Protein AF-A0A915A440-F1 (afdb_monomer_lite)

Organism: Parascaris univalens (NCBI:txid6257)

Radius of gyration: 16.07 Å; chains: 1; bounding box: 50×33×37 Å

pLDDT: mean 71.05, std 18.94, range [26.22, 89.56]

InterPro domains:
  IPR001078 2-oxoacid dehydrogenase acyltransferase, catalytic domain [PF00198] (1-79)
  IPR023213 Chloramphenicol acetyltransferase-like 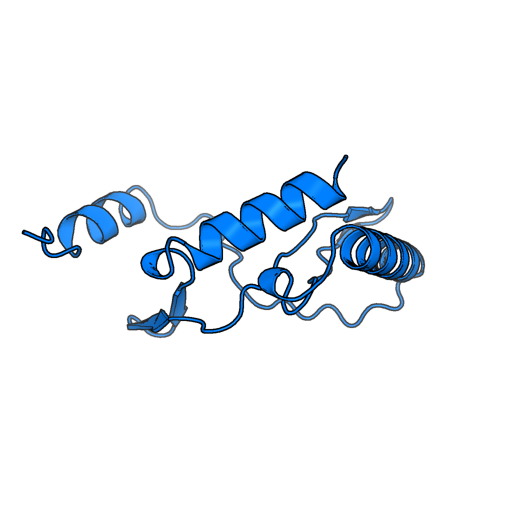domain superfamily [G3DSA:3.30.559.10] (1-81)
  IPR045257 Dihydrolipoamide acetyltransferase/Pyruvate dehydrogenase protein X component [PTHR23151] (1-79)

Foldseek 3Di:
DVLVVLLVVQVVCVVPQVVQWDDDPNDTDGDPADKDWDWADEPVDIATDIDTRSPPDDSVVSVVVVVVVNVCVNVVNDPRPCPDPPPPPDDPPPDVVVVVVPDDPDD

Structure (mmCIF, N/CA/C/O backbone):
data_AF-A0A915A440-F1
#
_entry.id   AF-A0A915A440-F1
#
loop_
_atom_site.group_PDB
_atom_site.id
_atom_site.type_symbol
_atom_site.label_atom_id
_atom_site.label_alt_id
_atom_site.label_comp_id
_atom_site.label_asym_id
_atom_site.label_entity_id
_atom_site.label_seq_id
_atom_site.pdbx_PDB_ins_code
_atom_site.Cartn_x
_atom_site.Cartn_y
_atom_site.Cartn_z
_atom_site.occupancy
_atom_site.B_iso_or_equiv
_atom_site.auth_seq_id
_atom_site.auth_comp_id
_atom_site.auth_asym_id
_atom_site.auth_atom_id
_atom_site.pdbx_PDB_model_num
ATOM 1 N N . VAL A 1 1 ? 0.353 -0.103 -14.804 1.00 64.25 1 VAL A N 1
ATOM 2 C CA . VAL A 1 1 ? -0.666 -1.057 -14.295 1.00 64.25 1 VAL A CA 1
ATOM 3 C C . VAL A 1 1 ? -0.571 -1.223 -12.781 1.00 64.25 1 VAL A C 1
ATOM 5 O O . VAL A 1 1 ? -1.574 -0.994 -12.127 1.00 64.25 1 VAL A O 1
ATOM 8 N N . ASN A 1 2 ? 0.608 -1.511 -12.207 1.00 79.88 2 ASN A N 1
ATOM 9 C CA . ASN A 1 2 ? 0.784 -1.641 -10.746 1.00 79.88 2 ASN A CA 1
ATOM 10 C C . ASN A 1 2 ? 0.264 -0.425 -9.939 1.00 79.88 2 ASN A C 1
ATOM 12 O O . ASN A 1 2 ? -0.353 -0.574 -8.892 1.00 79.88 2 ASN A O 1
ATOM 16 N N . ASP A 1 3 ? 0.445 0.785 -10.471 1.00 83.38 3 ASP A N 1
ATOM 17 C CA . ASP A 1 3 ? 0.086 2.036 -9.785 1.00 83.38 3 ASP A CA 1
ATOM 18 C C . ASP A 1 3 ? -1.432 2.233 -9.622 1.00 83.38 3 ASP A C 1
ATOM 20 O O . ASP A 1 3 ? -1.875 2.874 -8.669 1.00 83.38 3 ASP A O 1
ATOM 24 N N . LEU A 1 4 ? -2.228 1.659 -10.533 1.00 86.19 4 LEU A N 1
ATOM 25 C CA . LEU A 1 4 ? -3.691 1.691 -10.460 1.00 86.19 4 LEU A CA 1
ATOM 26 C C . LEU A 1 4 ? -4.191 0.778 -9.342 1.00 86.19 4 LEU A C 1
ATOM 28 O O . LEU A 1 4 ? -4.980 1.220 -8.519 1.00 86.19 4 LEU A O 1
ATOM 32 N N . VAL A 1 5 ? -3.634 -0.434 -9.237 1.00 87.56 5 VAL A N 1
ATOM 33 C CA . VAL A 1 5 ? -3.967 -1.385 -8.163 1.00 87.56 5 VAL A CA 1
ATOM 34 C C . VAL A 1 5 ? -3.710 -0.757 -6.794 1.00 87.56 5 VAL A C 1
ATOM 36 O O . VAL A 1 5 ? -4.567 -0.799 -5.919 1.00 87.56 5 VAL A O 1
ATOM 39 N N . ILE A 1 6 ? -2.564 -0.092 -6.625 1.00 87.50 6 ILE A N 1
ATOM 40 C CA . ILE A 1 6 ? -2.234 0.607 -5.376 1.00 87.50 6 ILE A CA 1
ATOM 41 C C . ILE A 1 6 ? -3.253 1.717 -5.090 1.00 87.50 6 ILE A C 1
ATOM 43 O O . ILE A 1 6 ? -3.702 1.861 -3.954 1.00 87.50 6 ILE A O 1
ATOM 47 N N . LYS A 1 7 ? -3.647 2.499 -6.103 1.00 88.00 7 LYS A N 1
ATOM 48 C CA . LYS A 1 7 ? -4.625 3.576 -5.915 1.00 88.00 7 LYS A CA 1
ATOM 49 C C . LYS A 1 7 ? -6.014 3.043 -5.567 1.00 88.00 7 LYS A C 1
ATOM 51 O O . LYS A 1 7 ? -6.666 3.606 -4.687 1.00 88.00 7 LYS A O 1
ATOM 56 N N . ASP A 1 8 ? -6.453 1.978 -6.221 1.00 89.56 8 ASP A N 1
ATOM 57 C CA . ASP A 1 8 ? -7.763 1.377 -5.990 1.00 89.56 8 ASP A CA 1
ATOM 58 C C . ASP A 1 8 ? -7.827 0.715 -4.614 1.00 89.56 8 ASP A C 1
ATOM 60 O O . ASP A 1 8 ? -8.772 0.964 -3.867 1.00 89.56 8 ASP A O 1
ATOM 64 N N . CYS A 1 9 ? -6.773 0.001 -4.203 1.00 87.88 9 CYS A N 1
ATOM 65 C CA . CYS A 1 9 ? -6.635 -0.482 -2.830 1.00 87.88 9 CYS A CA 1
ATOM 66 C C . CYS A 1 9 ? -6.677 0.674 -1.820 1.00 87.88 9 CYS A C 1
ATOM 68 O O . CYS A 1 9 ? -7.350 0.570 -0.796 1.00 87.88 9 CYS A O 1
ATOM 70 N N . ALA A 1 10 ? -6.015 1.800 -2.112 1.00 87.56 10 ALA A N 1
ATOM 71 C CA . ALA A 1 10 ? -6.032 2.955 -1.219 1.00 87.56 10 ALA A CA 1
ATOM 72 C C . ALA A 1 10 ? -7.436 3.562 -1.078 1.00 87.56 10 ALA A C 1
ATOM 74 O O . ALA A 1 10 ? -7.838 3.968 0.012 1.00 87.56 10 ALA A O 1
ATOM 75 N N . ARG A 1 11 ? -8.197 3.611 -2.178 1.00 88.69 11 ARG A N 1
ATOM 76 C CA . ARG A 1 11 ? -9.592 4.069 -2.176 1.00 88.69 11 ARG A CA 1
ATOM 77 C C . ARG A 1 11 ? -10.508 3.099 -1.438 1.00 88.69 11 ARG A C 1
ATOM 79 O O . ARG A 1 11 ? -11.352 3.560 -0.678 1.00 88.69 11 ARG A O 1
ATOM 86 N N . ALA A 1 12 ? -10.320 1.794 -1.618 1.00 88.06 12 ALA A N 1
ATOM 87 C CA . ALA A 1 12 ? -11.090 0.768 -0.921 1.00 88.06 12 ALA A CA 1
ATOM 88 C C . ALA A 1 12 ? -10.884 0.845 0.600 1.00 88.06 12 ALA A C 1
ATOM 90 O O . ALA A 1 12 ? -11.855 0.875 1.351 1.00 88.06 12 ALA A O 1
ATOM 91 N N . LEU A 1 13 ? -9.634 0.989 1.050 1.00 85.62 13 LEU A N 1
ATOM 92 C CA . LEU A 1 13 ? -9.304 1.151 2.472 1.00 85.62 13 LEU A CA 1
ATOM 93 C C . LEU A 1 13 ? -9.846 2.456 3.066 1.00 85.62 13 LEU A C 1
ATOM 95 O O . LEU A 1 13 ? -10.157 2.513 4.250 1.00 85.62 13 LEU A O 1
ATOM 99 N N . ARG A 1 14 ? -9.987 3.506 2.251 1.00 85.62 14 ARG A N 1
ATOM 100 C CA . ARG A 1 14 ? -10.624 4.757 2.679 1.00 85.62 14 ARG A CA 1
ATOM 101 C C . ARG A 1 14 ? -12.150 4.648 2.749 1.00 85.62 14 ARG A C 1
ATOM 103 O O . ARG A 1 14 ? -12.755 5.322 3.574 1.00 85.62 14 ARG A O 1
ATOM 110 N N . ALA A 1 15 ? -12.760 3.834 1.890 1.00 86.19 15 ALA A N 1
ATOM 111 C CA . ALA A 1 15 ? -14.199 3.585 1.906 1.00 86.19 15 ALA A CA 1
ATOM 112 C C . ALA A 1 15 ? -14.620 2.698 3.089 1.00 86.19 15 ALA A C 1
ATOM 114 O O . ALA A 1 15 ? -15.703 2.895 3.630 1.00 86.19 15 ALA A O 1
ATOM 115 N N . VAL A 1 16 ? -13.761 1.760 3.505 1.00 85.56 16 VAL A N 1
ATOM 116 C CA . VAL A 1 16 ? -14.019 0.846 4.629 1.00 85.56 16 VAL A CA 1
ATOM 117 C C . VAL A 1 16 ? -12.941 1.023 5.711 1.00 85.56 16 VAL A C 1
ATOM 119 O O . VAL A 1 16 ? -11.979 0.250 5.763 1.00 85.56 16 VAL A O 1
ATOM 122 N N . PRO A 1 17 ? -13.071 2.037 6.590 1.00 79.62 17 PRO A N 1
ATOM 123 C CA . PRO A 1 17 ? -12.050 2.355 7.591 1.00 79.62 17 PRO A CA 1
ATOM 124 C C . PRO A 1 17 ? -11.883 1.266 8.660 1.00 79.62 17 PRO A C 1
ATOM 126 O O . PRO A 1 17 ? -10.814 1.166 9.255 1.00 79.62 17 PRO A O 1
ATOM 129 N N . GLU A 1 18 ? -12.889 0.413 8.864 1.00 78.50 18 GLU A N 1
ATOM 130 C CA . GLU A 1 18 ? -12.849 -0.726 9.797 1.00 78.50 18 GLU A CA 1
ATOM 131 C C . GLU A 1 18 ? -11.753 -1.744 9.455 1.00 78.50 18 GLU A C 1
ATOM 133 O O . GLU A 1 18 ? -11.241 -2.436 10.331 1.00 78.50 18 GLU A O 1
ATOM 138 N N . VAL A 1 19 ? -11.355 -1.816 8.181 1.00 80.75 19 VAL A N 1
ATOM 139 C CA . VAL A 1 19 ? -10.277 -2.699 7.717 1.00 80.75 19 VAL A CA 1
ATOM 140 C C . VAL A 1 19 ? -8.903 -2.061 7.944 1.00 80.75 19 VAL A C 1
ATOM 142 O O . VAL A 1 19 ? -7.902 -2.766 8.073 1.00 80.75 19 VAL A O 1
ATOM 145 N N . ASN A 1 20 ? -8.829 -0.729 8.034 1.00 83.31 20 ASN A N 1
ATOM 146 C CA . ASN A 1 20 ? -7.582 -0.003 8.254 1.00 83.31 20 ASN A CA 1
ATOM 147 C C . ASN A 1 20 ? -7.269 0.132 9.753 1.00 83.31 20 ASN A C 1
ATOM 149 O O . ASN A 1 20 ? -7.253 1.229 10.318 1.00 83.31 20 ASN A O 1
ATOM 153 N N . VAL A 1 21 ? -7.023 -1.006 10.400 1.00 81.50 21 VAL A N 1
ATOM 154 C CA . VAL A 1 21 ? -6.764 -1.104 11.840 1.00 81.50 21 VAL A CA 1
ATOM 155 C C . VAL A 1 21 ? -5.376 -1.661 12.134 1.00 81.50 21 VAL A C 1
ATOM 157 O O . VAL A 1 21 ? -4.877 -2.568 11.468 1.00 81.50 21 VAL A O 1
ATOM 160 N N . LYS A 1 22 ? -4.749 -1.130 13.180 1.00 81.62 22 LYS A N 1
ATOM 161 C CA . LYS A 1 22 ? -3.560 -1.690 13.816 1.00 81.62 22 LYS A CA 1
ATOM 162 C C . LYS A 1 22 ? -3.998 -2.461 15.057 1.00 81.62 22 LYS A C 1
ATOM 164 O O . LYS A 1 22 ? -4.725 -1.928 15.888 1.00 81.62 22 LYS A O 1
ATOM 169 N N . TRP A 1 23 ? -3.529 -3.695 15.192 1.00 76.69 23 TRP A N 1
ATOM 170 C CA . TRP A 1 23 ? -3.695 -4.473 16.416 1.00 76.69 23 TRP A CA 1
ATOM 171 C C . TRP A 1 23 ? -2.458 -4.307 17.294 1.00 76.69 23 TRP A C 1
ATOM 173 O O . TRP A 1 23 ? -1.350 -4.635 16.867 1.00 76.69 23 TRP A O 1
ATOM 183 N N . GLU A 1 24 ? -2.639 -3.793 18.504 1.00 83.25 24 GLU A N 1
ATOM 184 C CA . GLU A 1 24 ? -1.564 -3.622 19.483 1.00 83.25 24 GLU A CA 1
ATOM 185 C C . GLU A 1 24 ? -2.125 -3.874 20.884 1.00 83.25 24 GLU A C 1
ATOM 187 O O . GLU A 1 24 ? -3.191 -3.367 21.229 1.00 83.25 24 GLU A O 1
ATOM 192 N N . ASP A 1 25 ? -1.448 -4.726 21.656 1.00 79.81 25 ASP A N 1
ATOM 193 C CA . ASP A 1 25 ? -1.773 -5.038 23.057 1.00 79.81 25 ASP A CA 1
ATOM 194 C C . ASP A 1 25 ? -3.249 -5.380 23.330 1.00 79.81 25 ASP A C 1
ATOM 196 O O . ASP A 1 25 ? -3.845 -4.969 24.325 1.00 79.81 25 ASP A O 1
ATOM 200 N N . GLY A 1 26 ? -3.865 -6.144 22.422 1.00 81.00 26 GLY A N 1
ATOM 201 C CA . GLY A 1 26 ? -5.255 -6.581 22.567 1.00 81.00 26 GLY A CA 1
ATOM 202 C C . GLY A 1 26 ? -6.296 -5.516 22.214 1.00 81.00 26 GLY A C 1
ATOM 203 O O . GLY A 1 26 ? -7.480 -5.723 22.470 1.00 81.00 26 GLY A O 1
ATOM 204 N N . ARG A 1 27 ? -5.877 -4.379 21.645 1.00 77.00 27 ARG A N 1
ATOM 205 C CA . ARG A 1 27 ? -6.754 -3.290 21.205 1.00 77.00 27 ARG A CA 1
ATOM 206 C C . ARG A 1 27 ? -6.625 -3.048 19.703 1.00 77.00 27 ARG A C 1
ATOM 208 O O . ARG A 1 27 ? -5.548 -3.171 19.116 1.00 77.00 27 ARG A O 1
ATOM 215 N N . LEU A 1 28 ? -7.749 -2.667 19.100 1.00 79.88 28 LEU A N 1
ATOM 216 C CA . LEU A 1 28 ? -7.835 -2.196 17.721 1.00 79.88 28 LEU A CA 1
ATOM 217 C C . LEU A 1 28 ? -7.653 -0.678 17.691 1.00 79.88 28 LEU A C 1
ATOM 219 O O . LEU A 1 28 ? -8.412 0.059 18.315 1.00 79.88 28 LEU A O 1
ATOM 223 N N . PHE A 1 29 ? -6.669 -0.214 16.931 1.00 81.25 29 PHE A N 1
ATOM 224 C 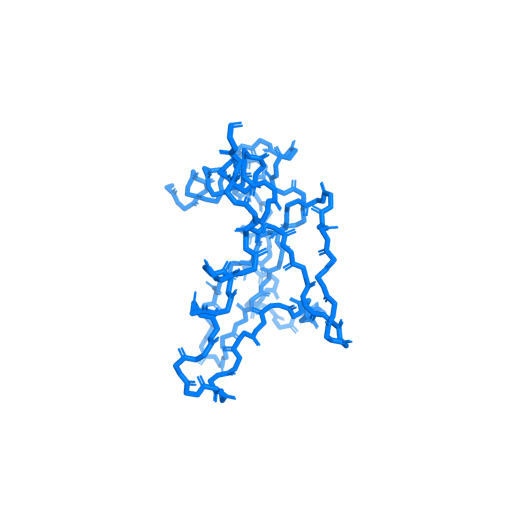CA . PHE A 1 29 ? -6.424 1.198 16.667 1.00 81.25 29 PHE A CA 1
ATOM 225 C C . PHE A 1 29 ? -6.761 1.505 15.213 1.00 81.25 29 PHE A C 1
ATOM 227 O O . PHE A 1 29 ? -6.094 1.018 14.302 1.00 81.25 29 PHE A O 1
ATOM 234 N N . LEU A 1 30 ? -7.778 2.332 14.985 1.00 80.19 30 LEU A N 1
ATOM 235 C CA . LEU A 1 30 ? -8.117 2.820 13.649 1.00 80.19 30 LEU A CA 1
ATOM 236 C C . LEU A 1 30 ? -7.031 3.780 13.153 1.00 80.19 30 LEU A C 1
ATOM 238 O O . LEU A 1 30 ? -6.644 4.719 13.852 1.00 80.19 30 LEU A O 1
ATOM 242 N N . LEU A 1 31 ? -6.534 3.548 11.939 1.00 80.81 31 LEU A N 1
ATOM 243 C CA . LEU A 1 31 ? -5.523 4.393 11.315 1.00 80.81 31 LEU A CA 1
ATOM 244 C C . LEU A 1 31 ? -6.202 5.434 10.406 1.00 80.81 31 LEU A C 1
ATOM 246 O O . LEU A 1 31 ? -6.899 5.061 9.462 1.00 80.81 31 LEU A O 1
ATOM 250 N N . PRO A 1 32 ? -5.971 6.744 10.619 1.00 80.94 32 PRO A N 1
ATOM 251 C CA . PRO A 1 32 ? -6.569 7.789 9.783 1.00 80.94 32 PRO A CA 1
ATOM 252 C C . PRO A 1 32 ? -5.906 7.900 8.402 1.00 80.94 32 PRO A C 1
ATOM 254 O O . PRO A 1 32 ? -6.465 8.497 7.486 1.00 80.94 32 PRO A O 1
ATOM 257 N N . THR A 1 33 ? -4.697 7.356 8.244 1.00 83.81 33 THR A N 1
ATOM 258 C CA . THR A 1 33 ? -3.938 7.388 6.990 1.00 83.81 33 THR A CA 1
ATOM 259 C C . THR A 1 33 ? -3.875 6.007 6.363 1.00 83.81 33 THR A C 1
ATOM 261 O O . THR A 1 33 ? -3.653 5.014 7.059 1.00 83.81 33 THR A O 1
ATOM 264 N N . VAL A 1 34 ? -4.004 5.956 5.038 1.00 86.44 34 VAL A N 1
ATOM 265 C CA . VAL A 1 34 ? -3.869 4.720 4.267 1.00 86.44 34 VAL A CA 1
ATOM 266 C C . VAL A 1 34 ? -2.454 4.631 3.712 1.00 86.44 34 VAL A C 1
ATOM 268 O O . VAL A 1 34 ? -2.073 5.366 2.797 1.00 86.44 34 VAL A O 1
ATOM 271 N N . ASP A 1 35 ? -1.679 3.715 4.277 1.00 86.75 35 ASP A N 1
ATOM 272 C CA . ASP A 1 35 ? -0.312 3.429 3.859 1.00 86.75 35 ASP A CA 1
ATOM 273 C C . ASP A 1 35 ? -0.277 2.050 3.192 1.00 86.75 35 ASP A C 1
ATOM 275 O O . ASP A 1 35 ? -0.804 1.081 3.735 1.00 86.75 35 ASP A O 1
ATOM 279 N N . ILE A 1 36 ? 0.331 1.956 2.006 1.00 86.06 36 ILE A N 1
ATOM 280 C CA . ILE A 1 36 ? 0.389 0.704 1.240 1.00 86.06 36 ILE A CA 1
ATOM 281 C C . ILE A 1 36 ? 1.834 0.254 1.105 1.00 86.06 36 ILE A C 1
ATOM 283 O O . ILE A 1 36 ? 2.689 0.984 0.600 1.00 86.06 36 ILE A O 1
ATOM 287 N N . SER A 1 37 ? 2.092 -0.978 1.526 1.00 82.31 37 SER A N 1
ATOM 288 C CA . SER A 1 37 ? 3.383 -1.638 1.359 1.00 82.31 37 SER A CA 1
ATOM 289 C C . SER A 1 37 ? 3.422 -2.373 0.026 1.00 82.31 37 SER A C 1
ATOM 291 O O . SER A 1 37 ? 2.526 -3.155 -0.283 1.00 82.31 37 SER A O 1
ATOM 293 N N . VAL A 1 38 ? 4.480 -2.158 -0.750 1.00 83.88 38 VAL A N 1
ATOM 294 C CA . VAL A 1 38 ? 4.689 -2.853 -2.024 1.00 83.88 38 VAL A CA 1
ATOM 295 C C . VAL A 1 38 ? 5.855 -3.808 -1.855 1.00 83.88 38 VAL A C 1
ATOM 297 O O . VAL A 1 38 ? 6.950 -3.387 -1.502 1.00 83.88 38 VAL A O 1
ATOM 300 N N . ALA A 1 39 ? 5.635 -5.095 -2.100 1.00 82.50 39 ALA A N 1
ATOM 301 C CA . ALA A 1 39 ? 6.698 -6.087 -2.056 1.00 82.50 39 ALA A CA 1
ATOM 302 C C . ALA A 1 39 ? 7.552 -6.003 -3.330 1.00 82.50 39 ALA A C 1
ATOM 304 O O . ALA A 1 39 ? 7.042 -6.138 -4.441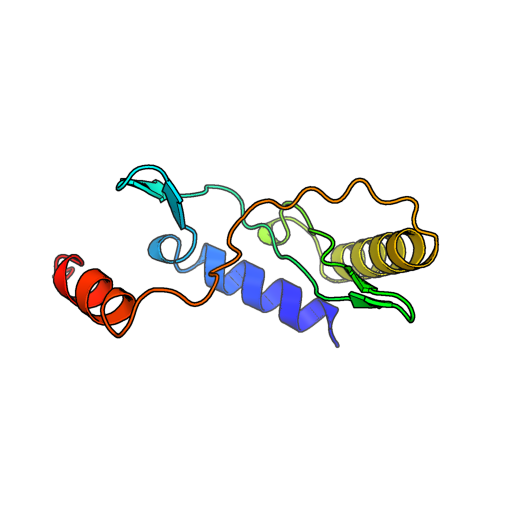 1.00 82.50 39 ALA A O 1
ATOM 305 N N . VAL A 1 40 ? 8.855 -5.779 -3.168 1.00 80.88 40 VAL A N 1
ATOM 306 C CA . VAL A 1 40 ? 9.826 -5.723 -4.265 1.00 80.88 40 VAL A CA 1
ATOM 307 C C . VAL A 1 40 ? 10.858 -6.823 -4.054 1.00 80.88 40 VAL A C 1
ATOM 309 O O . VAL A 1 40 ? 11.588 -6.836 -3.060 1.00 80.88 40 VAL A O 1
ATOM 312 N N . ALA A 1 41 ? 10.911 -7.758 -4.999 1.00 77.06 41 ALA A N 1
ATOM 313 C CA . ALA A 1 41 ? 11.922 -8.802 -5.013 1.00 77.06 41 ALA A CA 1
ATOM 314 C C . ALA A 1 41 ? 13.254 -8.233 -5.527 1.00 77.06 41 ALA A C 1
ATOM 316 O O . ALA A 1 41 ? 13.343 -7.750 -6.659 1.00 77.06 41 ALA A O 1
ATOM 317 N N . THR A 1 42 ? 14.287 -8.299 -4.689 1.00 74.94 42 THR A N 1
ATOM 318 C CA . THR A 1 42 ? 15.684 -8.061 -5.070 1.00 74.94 42 THR A CA 1
ATOM 319 C C . THR A 1 42 ? 16.411 -9.407 -5.101 1.00 74.94 42 THR A C 1
ATOM 321 O O . THR A 1 42 ? 15.988 -10.350 -4.438 1.00 74.94 42 THR A O 1
ATOM 324 N N . ALA A 1 43 ? 17.529 -9.501 -5.827 1.00 72.69 43 ALA A N 1
ATOM 325 C CA . ALA A 1 43 ? 18.319 -10.732 -5.956 1.00 72.69 43 ALA A CA 1
ATOM 326 C C . ALA A 1 43 ? 18.766 -11.351 -4.613 1.00 72.69 43 ALA A C 1
ATOM 328 O O . ALA A 1 43 ? 19.014 -12.548 -4.545 1.00 72.69 43 ALA A O 1
ATOM 329 N N . ILE A 1 44 ? 18.868 -10.543 -3.553 1.00 70.00 44 ILE A N 1
ATOM 330 C CA . ILE A 1 44 ? 19.414 -10.956 -2.250 1.00 70.00 44 ILE A CA 1
ATOM 331 C C . ILE A 1 44 ? 18.309 -11.136 -1.195 1.00 70.00 44 ILE A C 1
ATOM 333 O O . ILE A 1 44 ? 18.432 -11.965 -0.298 1.00 70.00 44 ILE A O 1
ATOM 337 N N . ARG A 1 45 ? 17.227 -10.346 -1.257 1.00 74.25 45 ARG A N 1
ATOM 338 C CA . ARG A 1 45 ? 16.176 -10.324 -0.227 1.00 74.25 45 ARG A CA 1
ATOM 339 C C . ARG A 1 45 ? 14.872 -9.731 -0.768 1.00 74.25 45 ARG A C 1
ATOM 341 O O . ARG A 1 45 ? 14.886 -8.900 -1.674 1.00 74.25 45 ARG A O 1
ATOM 348 N N . LEU A 1 46 ? 13.748 -10.104 -0.156 1.00 79.88 46 LEU A N 1
ATOM 349 C CA . LEU A 1 46 ? 12.473 -9.406 -0.311 1.00 79.88 46 LEU A CA 1
ATOM 350 C C . LEU A 1 46 ? 12.459 -8.134 0.547 1.00 79.88 46 LEU A C 1
ATOM 352 O O . LEU A 1 46 ? 12.619 -8.202 1.768 1.00 79.88 46 LEU A O 1
ATOM 356 N N . ILE A 1 47 ? 12.251 -6.981 -0.085 1.00 79.94 47 ILE A N 1
ATOM 357 C CA . ILE A 1 47 ? 12.148 -5.689 0.599 1.00 79.94 47 ILE A CA 1
ATOM 358 C C . ILE A 1 47 ? 10.738 -5.150 0.382 1.00 79.94 47 ILE A C 1
ATOM 360 O O . ILE A 1 47 ? 10.191 -5.230 -0.715 1.00 79.94 47 ILE A O 1
ATOM 364 N N . THR A 1 48 ? 10.146 -4.590 1.432 1.00 79.12 48 THR A N 1
ATOM 365 C CA . THR A 1 48 ? 8.789 -4.033 1.402 1.00 79.12 48 THR A CA 1
ATOM 366 C C . THR A 1 48 ? 8.830 -2.530 1.682 1.00 79.12 48 THR A C 1
ATOM 368 O O . THR A 1 48 ? 8.663 -2.121 2.835 1.00 79.12 48 THR A O 1
ATOM 371 N N . PRO A 1 49 ? 9.108 -1.679 0.677 1.00 81.94 49 PRO A N 1
ATOM 372 C CA . PRO A 1 49 ? 8.927 -0.242 0.823 1.00 81.94 49 PRO A CA 1
ATOM 373 C C . PRO A 1 49 ? 7.462 0.128 1.087 1.00 81.94 49 PRO A C 1
ATOM 375 O O . PRO A 1 49 ? 6.538 -0.494 0.560 1.00 81.94 49 PRO A O 1
ATOM 378 N N . ILE A 1 50 ? 7.268 1.189 1.869 1.00 84.06 50 ILE A N 1
ATOM 379 C CA . ILE A 1 50 ? 5.951 1.731 2.211 1.00 84.06 50 ILE A CA 1
ATOM 380 C C . ILE A 1 50 ? 5.713 3.006 1.404 1.00 84.06 50 ILE A C 1
ATOM 382 O O . ILE A 1 50 ? 6.525 3.934 1.430 1.00 84.06 50 ILE A O 1
ATOM 386 N N . VAL A 1 51 ? 4.578 3.065 0.712 1.00 86.12 51 VAL A N 1
ATOM 387 C CA . VAL A 1 51 ? 4.046 4.288 0.114 1.00 86.12 51 VAL A CA 1
ATOM 388 C C . VAL A 1 51 ? 3.133 4.948 1.138 1.00 86.12 51 VAL A C 1
ATOM 390 O O . VAL A 1 51 ? 2.018 4.491 1.387 1.00 86.12 51 VAL A O 1
ATOM 393 N N . PHE A 1 52 ? 3.623 6.030 1.735 1.00 84.75 52 PHE A N 1
ATOM 394 C CA . PHE A 1 52 ? 2.862 6.792 2.719 1.00 84.75 52 PHE A CA 1
ATOM 395 C C . PHE A 1 52 ? 1.742 7.607 2.068 1.00 84.75 52 PHE A C 1
ATOM 397 O O . PHE A 1 52 ? 1.983 8.268 1.050 1.00 84.75 52 PHE A O 1
ATOM 404 N N . LYS A 1 53 ? 0.563 7.615 2.704 1.00 85.62 53 LYS A N 1
ATOM 405 C CA . LYS A 1 53 ? -0.623 8.395 2.307 1.00 85.62 53 LYS A CA 1
ATOM 406 C C . LYS A 1 53 ? -1.025 8.156 0.847 1.00 85.62 53 LYS A C 1
ATOM 408 O O . LYS A 1 53 ? -1.156 9.093 0.055 1.00 85.62 53 LYS A O 1
ATOM 413 N N . ALA A 1 54 ? -1.186 6.888 0.470 1.00 85.88 54 ALA A N 1
ATOM 414 C CA . ALA A 1 54 ? -1.542 6.490 -0.895 1.00 85.88 54 ALA A CA 1
ATOM 415 C C . ALA A 1 54 ? -2.934 7.005 -1.322 1.00 85.88 54 ALA A C 1
ATOM 417 O O . ALA A 1 54 ? -3.209 7.188 -2.511 1.00 85.88 54 ALA A O 1
ATOM 418 N N . ASP A 1 55 ? -3.805 7.310 -0.360 1.00 83.94 55 ASP A N 1
ATOM 419 C CA . ASP A 1 55 ? -5.122 7.898 -0.591 1.00 83.94 55 ASP A CA 1
ATOM 420 C C . ASP A 1 55 ? -5.039 9.325 -1.162 1.00 83.94 55 ASP 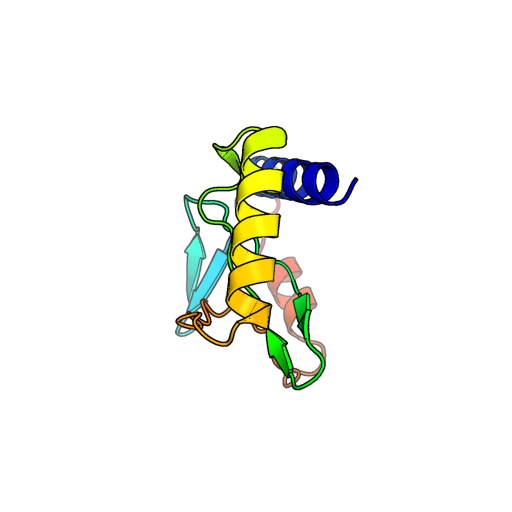A C 1
ATOM 422 O O . ASP A 1 55 ? -5.811 9.677 -2.055 1.00 83.94 55 ASP A O 1
ATOM 426 N N . SER A 1 56 ? -4.063 10.114 -0.710 1.00 86.62 56 SER A N 1
ATOM 427 C CA . SER A 1 56 ? -3.907 11.528 -1.072 1.00 86.62 56 SER A CA 1
ATOM 428 C C . SER A 1 56 ? -3.093 11.745 -2.355 1.00 86.62 56 SER A C 1
ATOM 430 O O . SER A 1 56 ? -3.141 12.818 -2.947 1.00 86.62 56 SER A O 1
ATOM 432 N N . LEU A 1 57 ? -2.341 10.739 -2.806 1.00 86.06 57 LEU A N 1
ATOM 433 C CA . LEU A 1 57 ? -1.454 10.848 -3.969 1.00 86.06 57 LEU A CA 1
ATOM 434 C C . LEU A 1 57 ? -2.179 10.529 -5.281 1.00 86.06 57 LEU A C 1
ATOM 436 O O . LEU A 1 57 ? -3.024 9.634 -5.341 1.00 86.06 57 LEU A O 1
ATOM 440 N N . GLY A 1 58 ? -1.817 11.226 -6.359 1.00 87.62 58 GLY A N 1
ATOM 441 C CA . GLY A 1 58 ? -2.266 10.881 -7.711 1.00 87.62 58 GLY A CA 1
ATOM 442 C C . GLY A 1 58 ? -1.575 9.618 -8.241 1.00 87.62 58 GLY A C 1
ATOM 443 O O . GLY A 1 58 ? -0.459 9.300 -7.833 1.00 87.62 58 GLY A O 1
ATOM 444 N N . VAL A 1 59 ? -2.196 8.916 -9.196 1.00 86.50 59 VAL A N 1
ATOM 445 C CA . VAL A 1 59 ? -1.654 7.664 -9.776 1.00 86.50 59 VAL A CA 1
ATOM 446 C C . VAL A 1 59 ? -0.232 7.854 -10.325 1.00 86.50 59 VAL A C 1
ATOM 448 O O . VAL A 1 59 ? 0.651 7.042 -10.056 1.00 86.50 59 VAL A O 1
ATOM 451 N N . GLY A 1 60 ? 0.028 8.965 -11.025 1.00 87.00 60 GLY A N 1
ATOM 452 C CA . GLY A 1 60 ? 1.363 9.274 -11.553 1.00 87.00 60 GLY A CA 1
ATOM 453 C C . GLY A 1 60 ? 2.420 9.488 -10.462 1.00 87.00 60 GLY A C 1
ATOM 454 O O . GLY A 1 60 ? 3.557 9.038 -10.597 1.00 87.00 60 GLY A O 1
ATOM 455 N N . GLN A 1 61 ? 2.038 10.108 -9.341 1.00 87.81 61 GLN A N 1
ATOM 456 C CA . GLN A 1 61 ? 2.930 10.327 -8.197 1.00 87.81 61 GLN A CA 1
ATOM 457 C C . GLN A 1 61 ? 3.223 9.024 -7.447 1.00 87.81 61 GLN A C 1
ATOM 459 O O . GLN A 1 61 ? 4.350 8.817 -6.996 1.00 87.81 61 GLN A O 1
ATOM 464 N N . ILE A 1 62 ? 2.227 8.138 -7.331 1.00 88.19 62 ILE A N 1
ATOM 465 C CA . ILE A 1 62 ? 2.402 6.797 -6.762 1.00 88.19 62 ILE A CA 1
ATOM 466 C C . ILE A 1 62 ? 3.425 6.027 -7.595 1.00 88.19 62 ILE A C 1
ATOM 468 O O . ILE A 1 62 ? 4.399 5.529 -7.037 1.00 88.19 62 ILE A O 1
ATOM 472 N N . GLY A 1 63 ? 3.278 6.013 -8.922 1.00 85.75 63 GLY A N 1
ATOM 473 C CA . GLY A 1 63 ? 4.224 5.320 -9.796 1.00 85.75 63 GLY A CA 1
ATOM 474 C C . GLY A 1 63 ? 5.644 5.877 -9.730 1.00 85.75 63 GLY A C 1
ATOM 475 O O . GLY A 1 63 ? 6.604 5.105 -9.678 1.00 85.75 63 GLY A O 1
ATOM 476 N N . ALA A 1 64 ? 5.801 7.201 -9.648 1.00 89.00 64 ALA A N 1
ATOM 477 C CA . ALA A 1 64 ? 7.109 7.822 -9.445 1.00 89.00 64 ALA A CA 1
ATOM 478 C C . ALA A 1 64 ? 7.748 7.390 -8.111 1.00 89.00 64 ALA A C 1
ATOM 480 O O . ALA A 1 64 ? 8.891 6.929 -8.099 1.00 89.00 64 ALA A O 1
ATOM 481 N N . LYS A 1 65 ? 6.992 7.444 -7.004 1.00 86.81 65 LYS A N 1
ATOM 482 C CA . LYS A 1 65 ? 7.463 7.020 -5.675 1.00 86.81 65 LYS A CA 1
ATOM 483 C C . LYS A 1 65 ? 7.802 5.535 -5.616 1.00 86.81 65 LYS A C 1
ATOM 485 O O . LYS A 1 65 ? 8.837 5.177 -5.069 1.00 86.81 65 LYS A O 1
ATOM 490 N N . VAL A 1 66 ? 6.966 4.664 -6.179 1.00 85.81 66 VAL A N 1
ATOM 491 C CA . VAL A 1 66 ? 7.217 3.214 -6.197 1.00 85.81 66 VAL A CA 1
ATOM 492 C C . VAL A 1 66 ? 8.493 2.903 -6.972 1.00 85.81 66 VAL A C 1
ATOM 494 O O . VAL A 1 66 ? 9.299 2.103 -6.506 1.00 85.81 66 VAL A O 1
ATOM 497 N N . ARG A 1 67 ? 8.731 3.563 -8.113 1.00 86.19 67 ARG A N 1
ATOM 498 C CA . ARG A 1 67 ? 9.978 3.404 -8.881 1.00 86.19 67 ARG A CA 1
ATOM 499 C C . ARG A 1 67 ? 11.197 3.903 -8.113 1.00 86.19 67 ARG A C 1
ATOM 501 O O . ARG A 1 67 ? 12.218 3.222 -8.099 1.00 86.19 67 ARG A O 1
ATOM 508 N N . GLU A 1 68 ? 11.090 5.055 -7.456 1.00 86.94 68 GLU A N 1
ATOM 509 C CA . GLU A 1 68 ? 12.162 5.602 -6.621 1.00 86.94 68 GLU A CA 1
ATOM 510 C C . GLU A 1 68 ? 12.490 4.661 -5.452 1.00 86.94 68 GLU A C 1
ATOM 512 O O . GLU A 1 68 ? 13.651 4.319 -5.230 1.00 86.94 68 GLU A O 1
ATOM 517 N N . LEU A 1 69 ? 11.467 4.182 -4.741 1.00 83.19 69 LEU A N 1
ATOM 518 C CA . LEU A 1 69 ? 11.611 3.235 -3.641 1.00 83.19 69 LEU A CA 1
ATOM 519 C C . LEU A 1 69 ? 12.155 1.888 -4.127 1.00 83.19 69 LEU A C 1
ATOM 521 O O . LEU A 1 69 ? 13.036 1.331 -3.485 1.00 83.19 69 LEU A O 1
ATOM 525 N N . ALA A 1 70 ? 11.716 1.386 -5.281 1.00 80.88 70 ALA A N 1
ATOM 526 C CA . ALA A 1 70 ? 12.254 0.165 -5.874 1.00 80.88 70 ALA A CA 1
ATOM 527 C C . ALA A 1 70 ? 13.732 0.322 -6.268 1.00 80.88 70 ALA A C 1
ATOM 529 O O . ALA A 1 70 ? 14.529 -0.586 -6.034 1.00 80.88 70 ALA A O 1
ATOM 530 N N . LYS A 1 71 ? 14.129 1.479 -6.816 1.00 84.25 71 LYS A N 1
ATOM 531 C CA . LYS A 1 71 ? 15.533 1.779 -7.130 1.00 84.25 71 LYS A CA 1
ATOM 532 C C . LYS A 1 71 ? 16.380 1.833 -5.856 1.00 84.25 71 LYS A C 1
ATOM 534 O O . LYS A 1 71 ? 17.387 1.139 -5.770 1.00 84.25 71 LYS A O 1
ATOM 539 N N . LYS A 1 72 ? 15.920 2.546 -4.824 1.00 80.06 72 LYS A N 1
ATOM 540 C CA . LYS A 1 72 ? 16.599 2.603 -3.517 1.00 80.06 72 LYS A CA 1
ATOM 541 C C . LYS A 1 72 ? 16.660 1.240 -2.815 1.00 80.06 72 LYS A C 1
ATOM 543 O O . LYS A 1 72 ? 17.643 0.953 -2.135 1.00 80.06 72 LYS A O 1
ATOM 548 N N . ALA A 1 73 ? 15.635 0.399 -2.982 1.00 75.44 73 ALA A N 1
ATOM 549 C CA . ALA A 1 73 ? 15.603 -0.967 -2.458 1.00 75.44 73 ALA A CA 1
ATOM 550 C C . ALA A 1 73 ? 16.659 -1.850 -3.131 1.00 75.44 73 ALA A C 1
ATOM 552 O O . ALA A 1 73 ? 17.328 -2.624 -2.453 1.00 75.44 73 ALA A O 1
ATOM 553 N N . ARG A 1 74 ? 16.851 -1.701 -4.448 1.00 72.69 74 ARG A N 1
ATOM 554 C CA . ARG A 1 74 ? 17.924 -2.383 -5.189 1.00 72.69 74 ARG A CA 1
ATOM 555 C C . ARG A 1 74 ? 19.311 -1.887 -4.789 1.00 72.69 74 ARG A C 1
ATOM 557 O O . ARG A 1 74 ? 20.235 -2.683 -4.704 1.00 72.69 74 ARG A O 1
ATOM 564 N N . GLU A 1 75 ? 19.444 -0.597 -4.495 1.00 75.94 75 GLU A N 1
ATOM 565 C CA . GLU A 1 75 ? 20.701 0.023 -4.057 1.00 75.94 75 GLU A CA 1
ATOM 566 C C . GLU A 1 75 ? 21.041 -0.242 -2.572 1.00 75.94 75 GLU A C 1
ATOM 568 O O . GLU A 1 75 ? 22.023 0.300 -2.074 1.00 75.94 75 GLU A O 1
ATOM 573 N N . ASN A 1 76 ? 20.262 -1.069 -1.852 1.00 63.66 76 ASN A N 1
ATOM 574 C CA . ASN A 1 76 ? 20.456 -1.431 -0.434 1.00 63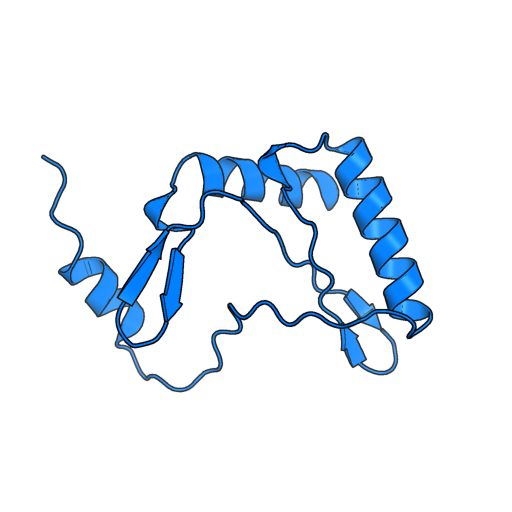.66 76 ASN A CA 1
ATOM 575 C C . ASN A 1 76 ? 20.513 -0.247 0.559 1.00 63.66 76 ASN A C 1
ATOM 577 O O . ASN A 1 76 ? 20.921 -0.413 1.705 1.00 63.66 76 ASN A O 1
ATOM 581 N N . LYS A 1 77 ? 20.066 0.952 0.165 1.00 61.72 77 LYS A N 1
ATOM 582 C CA . LYS A 1 77 ? 20.146 2.176 0.991 1.00 61.72 77 LYS A CA 1
ATOM 583 C C . LYS A 1 77 ? 18.860 2.514 1.748 1.00 61.72 77 LYS A C 1
ATOM 585 O O . LYS A 1 77 ? 18.737 3.608 2.299 1.00 61.72 77 LYS A O 1
ATOM 590 N N . LEU A 1 78 ? 17.868 1.624 1.768 1.00 57.97 78 LEU A N 1
ATOM 591 C CA . LEU A 1 78 ? 16.607 1.915 2.445 1.00 57.97 78 LEU A CA 1
ATOM 592 C C . LEU A 1 78 ? 16.665 1.592 3.935 1.00 57.97 78 LEU A C 1
ATOM 594 O O . LEU A 1 78 ? 16.914 0.460 4.343 1.00 57.97 78 LEU A O 1
ATOM 598 N N . LYS A 1 79 ? 16.297 2.593 4.738 1.00 49.53 79 LYS A N 1
ATOM 599 C CA . LYS A 1 79 ? 15.848 2.397 6.114 1.00 49.53 79 LYS A CA 1
ATOM 600 C C . LYS A 1 79 ? 14.539 1.605 6.050 1.00 49.53 79 LYS A C 1
ATOM 602 O O . LYS A 1 79 ? 13.479 2.158 5.762 1.00 49.53 79 LYS A O 1
ATOM 607 N N . VAL A 1 80 ? 14.628 0.292 6.240 1.00 49.88 80 VAL A N 1
ATOM 608 C CA . VAL A 1 80 ? 13.466 -0.596 6.353 1.00 49.88 80 VAL A CA 1
ATOM 609 C C . VAL A 1 80 ? 12.709 -0.223 7.622 1.00 49.88 80 VAL A C 1
ATOM 611 O O . VAL A 1 80 ? 13.070 -0.623 8.724 1.00 49.88 80 VAL A O 1
ATOM 614 N N . CYS A 1 81 ? 11.662 0.581 7.472 1.00 42.62 81 CYS A N 1
ATOM 615 C CA . CYS A 1 81 ? 10.662 0.744 8.511 1.00 42.62 81 CYS A CA 1
ATOM 616 C C . CYS A 1 81 ? 9.644 -0.377 8.311 1.00 42.62 81 CYS A C 1
ATOM 618 O O . CYS A 1 81 ? 8.759 -0.276 7.465 1.00 42.62 81 CYS A O 1
ATOM 620 N N . PHE A 1 82 ? 9.800 -1.477 9.048 1.00 42.44 82 PHE A N 1
ATOM 621 C CA . PHE A 1 82 ? 8.744 -2.475 9.173 1.00 42.44 82 PHE A CA 1
ATOM 622 C C . PHE A 1 82 ? 7.630 -1.866 10.024 1.00 42.44 82 PHE A C 1
ATOM 624 O O . PHE A 1 82 ? 7.575 -2.074 11.233 1.00 42.44 82 PHE A O 1
ATOM 631 N N . ARG A 1 83 ? 6.748 -1.073 9.408 1.00 42.28 83 ARG A N 1
ATOM 632 C CA . ARG A 1 83 ? 5.475 -0.734 10.039 1.00 42.28 83 ARG A CA 1
ATOM 633 C C . ARG A 1 83 ? 4.623 -1.992 9.939 1.00 42.28 83 ARG A C 1
ATOM 635 O O . ARG A 1 83 ? 4.144 -2.364 8.871 1.00 42.28 83 ARG A O 1
ATOM 642 N N . SER A 1 84 ? 4.612 -2.737 11.032 1.00 32.19 84 SER A N 1
ATOM 643 C CA . SER A 1 84 ? 4.023 -4.060 11.133 1.00 32.19 84 SER A CA 1
ATOM 644 C C . SER A 1 84 ? 2.516 -4.005 10.890 1.00 32.19 84 SER A C 1
ATOM 646 O O . SER A 1 84 ? 1.738 -3.617 11.750 1.00 32.19 84 SER A O 1
ATOM 648 N N . VAL A 1 85 ? 2.111 -4.501 9.725 1.00 38.69 85 VAL A N 1
ATOM 649 C CA . VAL A 1 85 ? 1.034 -5.496 9.652 1.00 38.69 85 VAL A CA 1
ATOM 650 C C . VAL A 1 85 ? 1.624 -6.732 8.970 1.00 38.69 85 VAL A C 1
ATOM 652 O O . VAL A 1 85 ? 1.201 -7.175 7.910 1.00 38.69 85 VAL A O 1
ATOM 655 N N . PHE A 1 86 ? 2.719 -7.243 9.536 1.00 31.66 86 PHE A N 1
ATOM 656 C CA . PHE A 1 86 ? 3.270 -8.534 9.145 1.00 31.66 86 PHE A CA 1
ATOM 657 C C . PHE A 1 86 ? 2.538 -9.586 9.975 1.00 31.66 86 PHE A C 1
ATOM 659 O O . PHE A 1 86 ? 2.913 -9.856 11.116 1.00 31.66 86 PHE A O 1
ATOM 666 N N . TRP A 1 87 ? 1.439 -10.119 9.437 1.00 31.25 87 TRP A N 1
ATOM 667 C CA . TRP A 1 87 ? 0.693 -11.204 10.073 1.00 31.25 87 TRP A CA 1
ATOM 668 C C . TRP A 1 87 ? 1.510 -12.495 9.924 1.00 31.25 87 TRP A C 1
ATOM 670 O O . TRP A 1 87 ? 1.348 -13.271 8.983 1.00 31.25 87 TRP A O 1
ATOM 680 N N . SER A 1 88 ? 2.489 -12.675 10.812 1.00 26.22 88 SER A N 1
ATOM 681 C CA . SER A 1 88 ? 3.241 -13.920 10.916 1.00 26.22 88 SER A CA 1
ATOM 682 C C . SER A 1 88 ? 2.281 -15.022 11.349 1.00 26.22 88 SER A C 1
ATOM 684 O O . SER A 1 88 ? 1.640 -14.921 12.395 1.00 26.22 88 SER A O 1
ATOM 686 N N . ARG A 1 89 ? 2.186 -16.073 10.528 1.00 32.84 89 ARG A N 1
ATOM 687 C CA . ARG A 1 89 ? 1.506 -17.339 10.823 1.00 32.84 89 ARG A CA 1
ATOM 688 C C . ARG A 1 89 ? 1.906 -17.850 12.215 1.00 32.84 89 ARG A C 1
ATOM 690 O O . ARG A 1 89 ? 2.891 -18.571 12.352 1.00 32.84 89 ARG A O 1
ATOM 697 N N . ARG A 1 90 ? 1.099 -17.543 13.230 1.00 32.81 90 ARG A N 1
ATOM 698 C CA . ARG A 1 90 ? 0.897 -18.402 14.403 1.00 32.81 90 ARG A CA 1
ATOM 699 C C . ARG A 1 90 ? -0.398 -18.037 15.129 1.00 32.81 90 ARG A C 1
ATOM 701 O O . ARG A 1 90 ? -0.388 -17.541 16.244 1.00 32.81 90 ARG A O 1
ATOM 708 N N . THR A 1 91 ? -1.525 -18.297 14.488 1.00 39.44 91 THR A N 1
ATOM 709 C CA . THR A 1 91 ? -2.796 -18.531 15.185 1.00 39.44 91 THR A CA 1
ATOM 710 C C . THR A 1 91 ? -3.651 -19.377 14.258 1.00 39.44 91 THR A C 1
ATOM 712 O O . THR A 1 91 ? -4.068 -18.938 13.188 1.00 39.44 91 THR A O 1
ATOM 715 N N . HIS A 1 92 ? -3.815 -20.647 14.620 1.00 39.38 92 HIS A N 1
ATOM 716 C CA . HIS A 1 92 ? -4.837 -21.505 14.038 1.00 39.38 92 HIS A CA 1
ATOM 717 C C . HIS A 1 92 ? -6.192 -20.789 14.116 1.00 39.38 92 HIS A C 1
ATOM 719 O O . HIS A 1 92 ? -6.589 -20.380 15.197 1.00 39.38 92 HIS A O 1
ATOM 725 N N . GLY A 1 93 ? -6.868 -20.630 12.975 1.00 41.06 93 GLY A N 1
ATOM 726 C CA . GLY A 1 93 ? -8.330 -20.526 12.845 1.00 41.06 93 GLY A CA 1
ATOM 727 C C . GLY A 1 93 ? -9.090 -19.334 13.450 1.00 41.06 93 GLY A C 1
ATOM 728 O O . GLY A 1 93 ? -10.205 -19.078 13.008 1.00 41.06 93 GLY A O 1
ATOM 729 N N . ASP A 1 94 ? -8.533 -18.583 14.400 1.00 51.72 94 ASP A N 1
ATOM 730 C CA . ASP A 1 94 ? -9.353 -17.783 15.327 1.00 51.72 94 ASP A CA 1
ATOM 731 C C . ASP A 1 94 ? -9.495 -16.291 15.004 1.00 51.72 94 ASP A C 1
ATOM 733 O O . ASP A 1 94 ? -10.218 -15.577 15.689 1.00 51.72 94 ASP A O 1
ATOM 737 N N . PHE A 1 95 ? -8.828 -15.781 13.969 1.00 48.50 95 PHE A N 1
ATOM 738 C CA . PHE A 1 95 ? -8.849 -14.344 13.668 1.00 48.50 95 PHE A CA 1
ATOM 739 C C . PHE A 1 95 ? -10.116 -13.908 12.920 1.00 48.50 95 PHE A C 1
ATOM 741 O O . PHE A 1 95 ? -10.785 -12.953 13.313 1.00 48.50 95 PHE A O 1
ATOM 748 N N . LEU A 1 96 ? -10.489 -14.650 11.872 1.00 47.72 96 LEU A N 1
ATOM 749 C CA . LEU A 1 96 ? -11.692 -14.362 11.083 1.00 47.72 96 LEU A CA 1
ATOM 750 C C . LEU A 1 96 ? -12.971 -14.628 11.885 1.00 47.72 96 LEU A C 1
ATOM 752 O O . LEU A 1 96 ? -13.942 -13.886 11.762 1.00 47.72 96 LEU A O 1
ATOM 756 N N . SER A 1 97 ? -12.954 -15.641 12.755 1.00 50.12 97 SER A N 1
ATOM 757 C CA . SER A 1 97 ? -14.094 -15.982 13.607 1.00 50.12 97 SER A CA 1
ATOM 758 C C . SER A 1 97 ? -14.332 -14.960 14.727 1.00 50.12 97 SER A C 1
ATOM 760 O O . SER A 1 97 ? -15.478 -14.798 15.141 1.00 50.12 97 SER A O 1
ATOM 762 N N . ARG A 1 98 ? -13.295 -14.246 15.196 1.00 52.16 98 ARG A N 1
ATOM 763 C CA . ARG A 1 98 ? -13.420 -13.182 16.211 1.00 52.16 98 ARG A CA 1
ATOM 764 C C . ARG A 1 98 ? -13.854 -11.845 15.623 1.00 52.16 98 ARG A C 1
ATOM 766 O O . ARG A 1 98 ? -14.772 -11.243 16.164 1.00 52.16 98 ARG A O 1
ATOM 773 N N . ILE A 1 99 ? -13.305 -11.441 14.474 1.00 55.44 99 ILE A N 1
ATOM 774 C CA . ILE A 1 99 ? -13.752 -10.219 13.776 1.00 55.44 99 ILE A CA 1
ATOM 775 C C . ILE A 1 99 ? -15.232 -10.324 13.375 1.00 55.44 99 ILE A C 1
ATOM 777 O O . ILE A 1 99 ? -15.980 -9.360 13.530 1.00 55.44 99 ILE A O 1
ATOM 781 N N . MET A 1 100 ? -15.684 -11.505 12.933 1.00 46.19 100 MET A N 1
ATOM 782 C CA . MET A 1 100 ? -17.103 -11.741 12.627 1.00 46.19 100 MET A CA 1
ATOM 783 C C . MET A 1 100 ? -18.005 -11.873 13.867 1.00 46.19 100 MET A C 1
ATOM 785 O O . MET A 1 100 ? -19.219 -11.756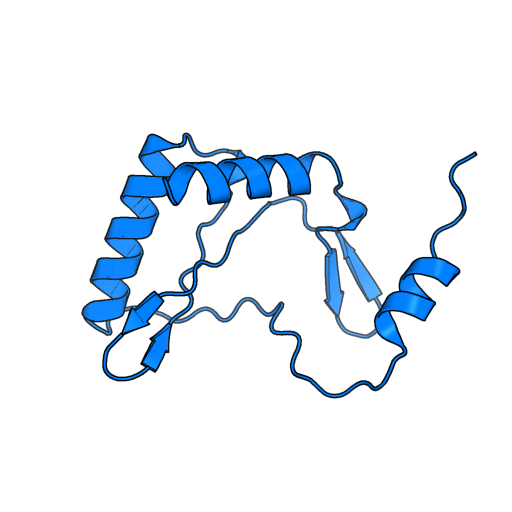 13.732 1.00 46.19 100 MET A O 1
ATOM 789 N N . ARG A 1 101 ? -17.459 -12.127 15.068 1.00 47.81 101 ARG A N 1
ATOM 790 C CA . ARG A 1 101 ? -18.244 -12.155 16.321 1.00 47.81 101 ARG A CA 1
ATOM 791 C C . ARG A 1 101 ? -18.334 -10.796 17.008 1.00 47.81 101 ARG A C 1
ATOM 793 O O . ARG A 1 101 ? -19.321 -10.550 17.690 1.00 47.81 101 ARG A O 1
ATOM 800 N N . GLU A 1 102 ? -17.317 -9.951 16.866 1.00 46.22 102 GLU A N 1
ATOM 801 C CA . GLU A 1 102 ? -17.211 -8.669 17.578 1.00 46.22 102 GLU A CA 1
ATOM 802 C C . GLU A 1 102 ? -17.682 -7.459 16.757 1.00 46.22 102 GLU A C 1
ATOM 804 O O . GLU A 1 102 ? -17.704 -6.347 17.275 1.00 46.22 102 GLU A O 1
ATOM 809 N N . THR A 1 103 ? -18.119 -7.649 15.510 1.00 40.06 103 THR A N 1
ATOM 810 C CA . THR A 1 103 ? -18.837 -6.608 14.764 1.00 40.06 103 THR A CA 1
ATOM 811 C C . THR A 1 103 ? -20.283 -6.534 15.274 1.00 40.06 103 THR A C 1
ATOM 813 O O . THR A 1 103 ? -21.052 -7.476 15.051 1.00 40.06 103 THR A O 1
ATOM 816 N N . PRO A 1 104 ? -20.715 -5.456 15.963 1.00 41.06 104 PRO A N 1
ATOM 817 C CA . PRO A 1 104 ? -22.138 -5.245 16.165 1.00 41.06 104 PRO A CA 1
ATOM 818 C C . PRO A 1 104 ? -22.747 -5.078 14.774 1.00 41.06 104 PRO A C 1
ATOM 820 O O . PRO A 1 104 ? -22.300 -4.238 13.994 1.00 41.06 104 PRO A O 1
ATOM 823 N N . ARG A 1 105 ? -23.727 -5.924 14.436 1.00 36.66 105 ARG A N 1
ATOM 824 C CA . ARG A 1 105 ? -24.529 -5.757 13.223 1.00 36.66 105 ARG A CA 1
ATOM 825 C C . ARG A 1 105 ? -25.043 -4.322 13.214 1.00 36.66 105 ARG A C 1
ATOM 827 O O . ARG A 1 105 ? -25.859 -3.964 14.059 1.00 36.66 105 ARG A O 1
ATOM 834 N N . VAL A 1 106 ? -24.529 -3.522 12.290 1.00 42.00 106 VAL A N 1
ATOM 835 C CA . VAL A 1 106 ? -25.099 -2.222 11.958 1.00 42.00 106 VAL A CA 1
ATOM 836 C C . VAL A 1 106 ? -26.496 -2.520 11.410 1.00 42.00 106 VAL A C 1
ATOM 838 O O . VAL A 1 106 ? -26.625 -3.116 10.341 1.00 42.00 106 VAL A O 1
ATOM 841 N N . THR A 1 107 ? -27.516 -2.242 12.223 1.00 38.03 107 THR A N 1
ATOM 842 C CA . THR A 1 107 ? -28.918 -2.089 11.802 1.00 38.03 107 THR A CA 1
ATOM 843 C C . THR A 1 107 ? -29.065 -0.924 10.846 1.00 38.03 107 THR A C 1
ATOM 845 O O . THR A 1 107 ? -28.398 0.103 11.109 1.00 38.03 107 THR A O 1
#

Secondary structure (DSSP, 8-state):
-HHHHHHHHHHHHHH-GGGSEEEETTEEEE-SS--EE--EE-SS-EE--EETTTTTS-HHHHHHHHHHHHHHHHTT-------S----S---SHHHHHHHHHS----

Sequence (107 aa):
VNDLVIKDCARALRAVPEVNVKWEDGRLFLLPTVDISVAVATAIRLITPIVFKADSLGVGQIGAKVRELAKKARENKLKVCFRSVFWSRRTHGDFLSRIMRETPRVT